Protein AF-A0A7Z8P1U8-F1 (afdb_monomer_lite)

Secondary structure (DSSP, 8-state):
------------HHHHHHHHHH--TT--HHHHHHHHHHHHHHHH-HHHHHHHHHHHHHHHHHHHHHHHHHHHHHHHHHHHHHHHHHHHHHHHHHHHHHHHHHHHHHHHHHHHHT---HHHHHHHTT-TT-HHHHHHHHHHHHHHTT--

Structure (mmCIF, N/CA/C/O backbone):
data_AF-A0A7Z8P1U8-F1
#
_entry.id   AF-A0A7Z8P1U8-F1
#
loop_
_atom_site.group_PDB
_atom_site.id
_atom_site.type_symbol
_atom_site.label_atom_id
_atom_site.label_alt_id
_atom_site.label_comp_id
_atom_site.label_asym_id
_atom_site.label_entity_id
_atom_site.label_seq_id
_atom_site.pdbx_PDB_ins_code
_atom_site.Cartn_x
_atom_site.Cartn_y
_atom_site.Cartn_z
_atom_site.occupancy
_atom_site.B_iso_or_equiv
_atom_site.auth_seq_id
_atom_site.auth_comp_id
_atom_site.auth_asym_id
_atom_site.auth_atom_id
_atom_site.pdbx_PDB_model_num
ATOM 1 N N . MET A 1 1 ? 7.780 4.817 -17.654 1.00 40.16 1 MET A N 1
ATOM 2 C CA . MET A 1 1 ? 6.848 4.978 -18.799 1.00 40.16 1 MET A CA 1
ATOM 3 C C . MET A 1 1 ? 7.690 5.262 -20.039 1.00 40.16 1 MET A C 1
ATOM 5 O O . MET A 1 1 ? 8.442 6.223 -20.004 1.00 40.16 1 MET A O 1
ATOM 9 N N . ILE A 1 2 ? 7.664 4.411 -21.075 1.00 54.06 2 ILE A N 1
ATOM 10 C CA . ILE A 1 2 ? 8.502 4.618 -22.275 1.00 54.06 2 ILE A CA 1
ATOM 11 C C . ILE A 1 2 ? 7.869 5.730 -23.115 1.00 54.06 2 ILE A C 1
ATOM 13 O O . ILE A 1 2 ? 6.761 5.572 -23.630 1.00 54.06 2 ILE A O 1
ATOM 17 N N . GLN A 1 3 ? 8.551 6.868 -23.218 1.00 65.38 3 GLN A N 1
ATOM 18 C CA . GLN A 1 3 ? 8.085 8.014 -23.988 1.00 65.38 3 GLN A CA 1
ATOM 19 C C . GLN A 1 3 ? 8.319 7.740 -25.480 1.00 65.38 3 GLN A C 1
ATOM 21 O O . GLN A 1 3 ? 9.455 7.673 -25.938 1.00 65.38 3 GLN A O 1
ATOM 26 N N . LYS A 1 4 ? 7.240 7.542 -26.245 1.00 72.25 4 LYS A N 1
ATOM 27 C CA . LYS A 1 4 ? 7.323 7.356 -27.700 1.00 72.25 4 LYS A CA 1
ATOM 28 C C . LYS A 1 4 ? 7.396 8.715 -28.391 1.00 72.25 4 LYS A C 1
ATOM 30 O O . LYS A 1 4 ? 6.509 9.547 -28.206 1.00 72.25 4 LYS A O 1
ATOM 35 N N . SER A 1 5 ? 8.422 8.929 -29.207 1.00 77.81 5 SER A N 1
ATOM 36 C CA . SER A 1 5 ? 8.543 10.100 -30.075 1.00 77.81 5 SER A CA 1
ATOM 37 C C . SER A 1 5 ? 8.022 9.780 -31.478 1.00 77.81 5 SER A C 1
ATOM 39 O O . SER A 1 5 ? 8.214 8.683 -32.005 1.00 77.81 5 SER A O 1
ATOM 41 N N . ARG A 1 6 ? 7.316 10.734 -32.098 1.00 81.56 6 ARG A N 1
ATOM 42 C CA . ARG A 1 6 ? 6.850 10.584 -33.481 1.00 81.56 6 ARG A CA 1
ATOM 43 C C . ARG A 1 6 ? 8.015 10.857 -34.428 1.00 81.56 6 ARG A C 1
ATOM 45 O O . ARG A 1 6 ? 8.487 11.987 -34.503 1.00 81.56 6 ARG A O 1
ATOM 52 N N . LEU A 1 7 ? 8.424 9.839 -35.178 1.00 79.12 7 LEU A N 1
ATOM 53 C CA . LEU A 1 7 ? 9.374 9.969 -36.279 1.00 79.12 7 LEU A CA 1
ATOM 54 C C . LEU A 1 7 ? 8.609 10.025 -37.609 1.00 79.12 7 LEU A C 1
ATOM 56 O O . LEU A 1 7 ? 7.775 9.161 -37.880 1.00 79.12 7 LEU A O 1
ATOM 60 N N . THR A 1 8 ? 8.904 11.020 -38.444 1.00 83.44 8 THR A N 1
ATOM 61 C CA . THR A 1 8 ? 8.452 11.059 -39.842 1.00 83.44 8 THR A CA 1
ATOM 62 C C . THR A 1 8 ? 9.649 10.746 -40.726 1.00 83.44 8 THR A C 1
ATOM 64 O O . THR A 1 8 ? 10.678 11.405 -40.613 1.00 83.44 8 THR A O 1
ATOM 67 N N . THR A 1 9 ? 9.523 9.747 -41.595 1.00 81.75 9 THR A N 1
ATOM 68 C CA . THR A 1 9 ? 10.579 9.351 -42.532 1.00 81.75 9 THR A CA 1
ATOM 69 C C . THR A 1 9 ? 9.992 9.052 -43.910 1.00 81.75 9 THR A C 1
ATOM 71 O O . THR A 1 9 ? 8.772 8.971 -44.068 1.00 81.75 9 THR A O 1
ATOM 74 N N . THR A 1 10 ? 10.862 8.899 -44.903 1.00 84.44 10 THR A N 1
ATOM 75 C CA . THR A 1 10 ? 10.504 8.451 -46.252 1.00 84.44 10 THR A CA 1
ATOM 76 C C . THR A 1 10 ? 10.942 7.000 -46.437 1.00 84.44 10 THR A C 1
ATOM 78 O O . THR A 1 10 ? 11.954 6.575 -45.882 1.00 84.44 10 THR A O 1
ATOM 81 N N . LEU A 1 11 ? 10.143 6.226 -47.169 1.00 82.75 11 LEU A N 1
ATOM 82 C CA . LEU A 1 11 ? 10.425 4.835 -47.514 1.00 82.75 11 LEU A CA 1
ATOM 83 C C . LEU A 1 11 ? 10.289 4.691 -49.026 1.00 82.75 11 LEU A C 1
ATOM 85 O O . LEU A 1 11 ? 9.382 5.282 -49.616 1.00 82.75 11 LEU A O 1
ATOM 89 N N . ASP A 1 12 ? 11.179 3.907 -49.624 1.00 90.38 12 ASP A N 1
ATOM 90 C CA . ASP A 1 12 ? 11.100 3.550 -51.035 1.00 90.38 12 ASP A CA 1
ATOM 91 C C . ASP A 1 12 ? 9.737 2.913 -51.368 1.00 90.38 12 ASP A C 1
ATOM 93 O O . ASP A 1 12 ? 9.184 2.133 -50.582 1.00 90.38 12 ASP A O 1
ATOM 97 N N . ALA A 1 13 ? 9.177 3.285 -52.519 1.00 88.19 13 ALA A N 1
ATOM 98 C CA . ALA A 1 13 ? 7.838 2.871 -52.916 1.00 88.19 13 ALA A CA 1
ATOM 99 C C . ALA A 1 13 ? 7.734 1.352 -53.122 1.00 88.19 13 ALA A C 1
ATOM 101 O O . ALA A 1 13 ? 6.729 0.757 -52.721 1.00 88.19 13 ALA A O 1
ATOM 102 N N . ASP A 1 14 ? 8.777 0.718 -53.655 1.00 88.31 14 ASP A N 1
ATOM 103 C CA . ASP A 1 14 ? 8.800 -0.720 -53.918 1.00 88.31 14 ASP A CA 1
ATOM 104 C C . ASP A 1 14 ? 8.922 -1.498 -52.606 1.00 88.31 14 ASP A C 1
ATOM 106 O O . ASP A 1 14 ? 8.197 -2.469 -52.379 1.00 88.31 14 ASP A O 1
ATOM 110 N N . LEU A 1 15 ? 9.763 -1.025 -51.678 1.00 85.19 15 LEU A N 1
ATOM 111 C CA . LEU A 1 15 ? 9.860 -1.596 -50.327 1.00 85.19 15 LEU A CA 1
ATOM 112 C C . LEU A 1 15 ? 8.548 -1.466 -49.556 1.00 85.19 15 LEU A C 1
ATOM 114 O O . LEU A 1 15 ? 8.129 -2.406 -48.873 1.00 85.19 15 LEU A O 1
ATOM 118 N N . LYS A 1 16 ? 7.878 -0.317 -49.679 1.00 85.44 16 LYS A N 1
ATOM 119 C CA . LYS A 1 16 ? 6.565 -0.106 -49.074 1.00 85.44 16 LYS A CA 1
ATOM 120 C C . LYS A 1 16 ? 5.556 -1.113 -49.620 1.00 85.44 16 LYS A C 1
ATOM 122 O O . LYS A 1 16 ? 4.870 -1.754 -48.826 1.00 85.44 16 LYS A O 1
ATOM 127 N N . TYR A 1 17 ? 5.490 -1.260 -50.941 1.00 86.69 17 TYR A N 1
ATOM 128 C CA . TYR A 1 17 ? 4.563 -2.168 -51.608 1.00 86.69 17 TYR A CA 1
ATOM 129 C C . TYR A 1 17 ? 4.814 -3.628 -51.218 1.00 86.69 17 TYR A C 1
ATOM 131 O O . TYR A 1 17 ? 3.887 -4.332 -50.814 1.00 86.69 17 TYR A O 1
ATOM 139 N N . MET A 1 18 ? 6.076 -4.062 -51.247 1.00 85.00 18 MET A N 1
ATOM 140 C CA . MET A 1 18 ? 6.456 -5.407 -50.820 1.00 85.00 18 MET A CA 1
ATOM 141 C C . MET A 1 18 ? 6.038 -5.662 -49.373 1.00 85.00 18 MET A C 1
ATOM 143 O O . MET A 1 18 ? 5.388 -6.670 -49.106 1.00 85.00 18 MET A O 1
ATOM 147 N N . PHE A 1 19 ? 6.310 -4.734 -48.453 1.00 83.69 19 PHE A N 1
ATOM 148 C CA . PHE A 1 19 ? 5.888 -4.882 -47.061 1.00 83.69 19 PHE A CA 1
ATOM 149 C C . PHE A 1 19 ? 4.363 -4.963 -46.915 1.00 83.69 19 PHE A C 1
ATOM 151 O O . PHE A 1 19 ? 3.869 -5.839 -46.211 1.00 83.69 19 PHE A O 1
ATOM 158 N N . GLU A 1 20 ? 3.597 -4.100 -47.588 1.00 84.12 20 GLU A N 1
ATOM 159 C CA . GLU A 1 20 ? 2.128 -4.157 -47.531 1.00 84.12 20 GLU A CA 1
ATOM 160 C C . GLU A 1 20 ? 1.562 -5.462 -48.095 1.00 84.12 20 GLU A C 1
ATOM 162 O O . GLU A 1 20 ? 0.510 -5.898 -47.628 1.00 84.12 20 GLU A O 1
ATOM 167 N N . SER A 1 21 ? 2.265 -6.093 -49.038 1.00 83.50 21 SER A N 1
ATOM 168 C CA . SER A 1 21 ? 1.854 -7.361 -49.645 1.00 83.50 21 SER A CA 1
ATOM 169 C C . SER A 1 21 ? 2.111 -8.596 -48.769 1.00 83.50 21 SER A C 1
ATOM 171 O O . SER A 1 21 ? 1.399 -9.587 -48.911 1.00 83.50 21 SER A O 1
ATOM 173 N N . VAL A 1 22 ? 3.085 -8.544 -47.848 1.00 81.31 22 VAL A N 1
ATOM 174 C CA . VAL A 1 22 ? 3.462 -9.686 -46.984 1.00 81.31 22 VAL A CA 1
ATOM 175 C C . VAL A 1 22 ? 3.181 -9.470 -45.496 1.00 81.31 22 VAL A C 1
ATOM 177 O O . VAL A 1 22 ? 3.343 -10.402 -44.706 1.00 81.31 22 VAL A O 1
ATOM 180 N N . LYS A 1 23 ? 2.794 -8.256 -45.080 1.00 81.56 23 LYS A N 1
ATOM 181 C CA . LYS A 1 23 ? 2.557 -7.951 -43.664 1.00 81.56 23 LYS A CA 1
ATOM 182 C C . LYS A 1 23 ? 1.441 -8.828 -43.096 1.00 81.56 23 LYS A C 1
ATOM 184 O O . LYS A 1 23 ? 0.374 -8.980 -43.691 1.00 81.56 23 LYS A O 1
ATOM 189 N N . SER A 1 24 ? 1.670 -9.364 -41.901 1.00 76.50 24 SER A N 1
ATOM 190 C CA . SER A 1 24 ? 0.597 -9.965 -41.116 1.00 76.50 24 SER A CA 1
ATOM 191 C C . SER A 1 24 ? -0.363 -8.874 -40.613 1.00 76.50 24 SER A C 1
ATOM 193 O O . SER A 1 24 ? 0.037 -7.711 -40.498 1.00 76.50 24 SER A O 1
ATOM 195 N N . PRO A 1 25 ? -1.620 -9.217 -40.278 1.00 73.19 25 PRO A N 1
ATOM 196 C CA . PRO A 1 25 ? -2.599 -8.250 -39.773 1.00 73.19 25 PRO A CA 1
ATOM 197 C C . PRO A 1 25 ? -2.123 -7.457 -38.543 1.00 73.19 25 PRO A C 1
ATOM 199 O O . PRO A 1 25 ? -2.498 -6.300 -38.376 1.00 73.19 25 PRO A O 1
ATOM 202 N N . ASP A 1 26 ? -1.244 -8.052 -37.730 1.00 71.62 26 ASP A N 1
ATOM 203 C CA . ASP A 1 26 ? -0.707 -7.458 -36.498 1.00 71.62 26 ASP A CA 1
ATOM 204 C C . ASP A 1 26 ? 0.635 -6.722 -36.695 1.00 71.62 26 ASP A C 1
ATOM 206 O O . ASP A 1 26 ? 1.202 -6.170 -35.743 1.00 71.62 26 ASP A O 1
ATOM 210 N N . ALA A 1 27 ? 1.186 -6.716 -37.913 1.00 73.88 27 ALA A N 1
ATOM 211 C CA . ALA A 1 27 ? 2.459 -6.069 -38.211 1.00 73.88 27 ALA A CA 1
ATOM 212 C C . ALA A 1 27 ? 2.260 -4.584 -38.555 1.00 73.88 27 ALA A C 1
ATOM 214 O O . ALA A 1 27 ? 1.693 -4.224 -39.588 1.00 73.88 27 ALA A O 1
ATOM 215 N N . SER A 1 28 ? 2.788 -3.702 -37.701 1.00 82.69 28 SER A N 1
ATOM 216 C CA . SER A 1 28 ? 2.871 -2.263 -37.967 1.00 82.69 28 SER A CA 1
ATOM 217 C C . SER A 1 28 ? 4.276 -1.864 -38.416 1.00 82.69 28 SER A C 1
ATOM 219 O O . SER A 1 28 ? 5.270 -2.424 -37.949 1.00 82.69 28 SER A O 1
ATOM 221 N N . TYR A 1 29 ? 4.367 -0.845 -39.279 1.00 81.50 29 TYR A N 1
ATOM 222 C CA . TYR A 1 29 ? 5.651 -0.257 -39.681 1.00 81.50 29 TYR A CA 1
ATOM 223 C C . TYR A 1 29 ? 6.493 0.166 -38.478 1.00 81.50 29 TYR A C 1
ATOM 225 O O . TYR A 1 29 ? 7.700 -0.041 -38.474 1.00 81.50 29 TYR A O 1
ATOM 233 N N . SER A 1 30 ? 5.859 0.721 -37.442 1.00 82.94 30 SER A N 1
ATOM 234 C CA . SER A 1 30 ? 6.548 1.138 -36.221 1.00 82.94 30 SER A CA 1
ATOM 235 C C . SER A 1 30 ? 7.220 -0.032 -35.515 1.00 82.94 30 SER A C 1
ATOM 237 O O . SER A 1 30 ? 8.385 0.080 -35.160 1.00 82.94 30 SER A O 1
ATOM 239 N N . LYS A 1 31 ? 6.525 -1.165 -35.357 1.00 82.50 31 LYS A N 1
ATOM 240 C CA . LYS A 1 31 ? 7.093 -2.347 -34.700 1.00 82.50 31 LYS A CA 1
ATOM 241 C C . LYS A 1 31 ? 8.255 -2.932 -35.506 1.00 82.50 31 LYS A C 1
ATOM 243 O O . LYS A 1 31 ? 9.306 -3.197 -34.942 1.00 82.50 31 LYS A O 1
ATOM 248 N N . LEU A 1 32 ? 8.090 -3.054 -36.826 1.00 82.75 32 LEU A N 1
ATOM 249 C CA . LEU A 1 32 ? 9.150 -3.554 -37.707 1.00 82.75 32 LEU A CA 1
ATOM 250 C C . LEU A 1 32 ? 10.392 -2.654 -37.669 1.00 82.75 32 LEU A C 1
ATOM 252 O O . LEU A 1 32 ? 11.509 -3.149 -37.577 1.00 82.75 32 LEU A O 1
ATOM 256 N N . LEU A 1 33 ? 10.200 -1.334 -37.738 1.00 84.25 33 LEU A N 1
ATOM 257 C CA . LEU A 1 33 ? 11.296 -0.370 -37.670 1.00 84.25 33 LEU A CA 1
ATOM 258 C C . LEU A 1 33 ? 11.982 -0.396 -36.302 1.00 84.25 33 LEU A C 1
ATOM 260 O O . LEU A 1 33 ? 13.205 -0.359 -36.252 1.00 84.25 33 LEU A O 1
ATOM 264 N N . GLU A 1 34 ? 11.226 -0.493 -35.206 1.00 84.06 34 GLU A N 1
ATOM 265 C CA . GLU A 1 34 ? 11.793 -0.648 -33.861 1.00 84.06 34 GLU A CA 1
ATOM 266 C C . GLU A 1 34 ? 12.671 -1.906 -33.766 1.00 84.06 34 GLU A C 1
ATOM 268 O O . GLU A 1 34 ? 13.795 -1.830 -33.265 1.00 84.06 34 GLU A O 1
ATOM 273 N N . ASP A 1 35 ? 12.194 -3.043 -34.275 1.00 84.19 35 ASP A N 1
ATOM 274 C CA . ASP A 1 35 ? 12.931 -4.309 -34.243 1.00 84.19 35 ASP A CA 1
ATOM 275 C C . ASP A 1 35 ? 14.170 -4.268 -35.156 1.00 84.19 35 ASP A C 1
ATOM 277 O O . ASP A 1 35 ? 15.272 -4.600 -34.718 1.00 84.19 35 ASP A O 1
ATOM 281 N N . ALA A 1 36 ? 14.035 -3.756 -36.383 1.00 83.50 36 ALA A N 1
ATOM 282 C CA . ALA A 1 36 ? 15.142 -3.630 -37.332 1.00 83.50 36 ALA A CA 1
ATOM 283 C C . ALA A 1 36 ? 16.235 -2.670 -36.837 1.00 83.50 36 ALA A C 1
ATOM 285 O O . ALA A 1 36 ? 17.424 -2.951 -36.985 1.00 83.50 36 ALA A O 1
ATOM 286 N N . VAL A 1 37 ? 15.852 -1.550 -36.215 1.00 84.00 37 VAL A N 1
ATOM 287 C CA . VAL A 1 37 ? 16.804 -0.612 -35.607 1.00 84.00 37 VAL A CA 1
ATOM 288 C C . VAL A 1 37 ? 17.527 -1.274 -34.437 1.00 84.00 37 VAL A C 1
ATOM 290 O O . VAL A 1 37 ? 18.747 -1.154 -34.343 1.00 84.00 37 VAL A O 1
ATOM 293 N N . LYS A 1 38 ? 16.820 -2.015 -33.575 1.00 81.62 38 LYS A N 1
ATOM 294 C CA . LYS A 1 38 ? 17.459 -2.768 -32.485 1.00 81.62 38 LYS A CA 1
ATOM 295 C C . LYS A 1 38 ? 18.458 -3.784 -33.018 1.00 81.62 38 LYS A C 1
ATOM 297 O O . LYS A 1 38 ? 19.569 -3.850 -32.502 1.00 81.62 38 LYS A O 1
ATOM 302 N N . ASP A 1 39 ? 18.098 -4.551 -34.038 1.00 85.75 39 ASP A N 1
ATOM 303 C CA . ASP A 1 39 ? 18.983 -5.569 -34.609 1.00 85.75 39 ASP A CA 1
ATOM 304 C C . ASP A 1 39 ? 20.194 -4.952 -35.319 1.00 85.75 39 ASP A C 1
ATOM 306 O O . ASP A 1 39 ? 21.319 -5.428 -35.146 1.00 85.75 39 ASP A O 1
ATOM 310 N N . TYR A 1 40 ? 20.009 -3.827 -36.015 1.00 86.00 40 TYR A N 1
ATOM 311 C CA . TYR A 1 40 ? 21.118 -3.053 -36.566 1.00 86.00 40 TYR A CA 1
ATOM 312 C C . TYR A 1 40 ? 22.067 -2.562 -35.464 1.00 86.00 40 TYR A C 1
ATOM 314 O O . TYR A 1 40 ? 23.273 -2.802 -35.541 1.00 86.00 40 TYR A O 1
ATOM 322 N N . ILE A 1 41 ? 21.542 -1.951 -34.396 1.00 80.94 41 ILE A N 1
ATOM 323 C CA . ILE A 1 41 ? 22.356 -1.470 -33.269 1.00 80.94 41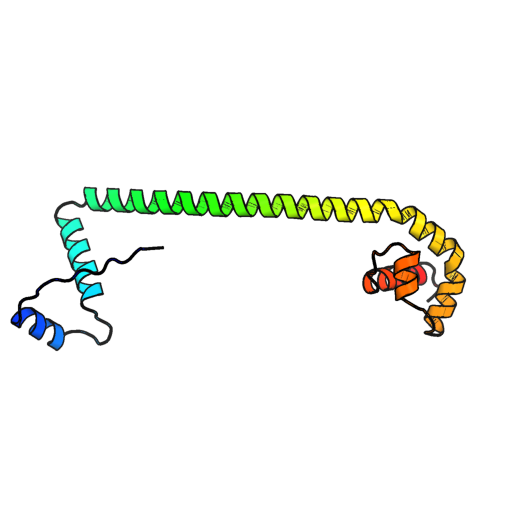 ILE A CA 1
ATOM 324 C C . ILE A 1 41 ? 23.087 -2.637 -32.591 1.00 80.94 41 ILE A C 1
ATOM 326 O O . ILE A 1 41 ? 24.280 -2.512 -32.325 1.00 80.94 41 ILE A O 1
ATOM 330 N N . LYS A 1 42 ? 22.435 -3.792 -32.383 1.00 81.75 42 LYS A N 1
ATOM 331 C CA . LYS A 1 42 ? 23.093 -5.005 -31.857 1.00 81.75 42 LYS A CA 1
ATOM 332 C C . LYS A 1 42 ? 24.284 -5.431 -32.711 1.00 81.75 42 LYS A C 1
ATOM 334 O O . LYS A 1 42 ? 25.289 -5.872 -32.164 1.00 81.75 42 LYS A O 1
ATOM 339 N N . SER A 1 43 ? 24.164 -5.328 -34.034 1.00 81.25 43 SER A N 1
ATOM 340 C CA . SER A 1 43 ? 25.211 -5.762 -34.963 1.00 81.25 43 SER A CA 1
ATOM 341 C C . SER A 1 43 ? 26.387 -4.786 -35.056 1.00 81.25 43 SER A C 1
ATOM 343 O O . SER A 1 43 ? 27.529 -5.220 -35.185 1.00 81.25 43 SER A O 1
ATOM 345 N N . VAL A 1 44 ? 26.125 -3.478 -34.966 1.00 81.94 44 VAL A N 1
ATOM 346 C CA . VAL A 1 44 ? 27.137 -2.430 -35.186 1.00 81.94 44 VAL A CA 1
ATOM 347 C C . VAL A 1 44 ? 27.769 -1.949 -33.882 1.00 81.94 44 VAL A C 1
ATOM 349 O O . VAL A 1 44 ? 28.952 -1.620 -33.855 1.00 81.94 44 VAL A O 1
ATOM 352 N N . SER A 1 45 ? 27.001 -1.893 -32.794 1.00 81.06 45 SER A N 1
ATOM 353 C CA . SER A 1 45 ? 27.476 -1.424 -31.491 1.00 81.06 45 SER A CA 1
ATOM 354 C C . SER A 1 45 ? 26.687 -2.071 -30.344 1.00 81.06 45 SER A C 1
ATOM 356 O O . SER A 1 45 ? 25.853 -1.424 -29.700 1.00 81.06 45 SER A O 1
ATOM 358 N N . PRO A 1 46 ? 26.946 -3.360 -30.053 1.00 82.06 46 PRO A N 1
ATOM 359 C CA . PRO A 1 46 ? 26.284 -4.062 -28.953 1.00 82.06 46 PRO A CA 1
ATOM 360 C C . PRO A 1 46 ? 26.573 -3.410 -27.592 1.00 82.06 46 PRO A C 1
ATOM 362 O O . PRO A 1 46 ? 25.723 -3.425 -26.705 1.00 82.06 46 PRO A O 1
ATOM 365 N N . GLU A 1 47 ? 27.742 -2.781 -27.436 1.00 83.94 47 GLU A N 1
ATOM 366 C CA . GLU A 1 47 ? 28.107 -2.049 -26.221 1.00 83.94 47 GLU A CA 1
ATOM 367 C C . GLU A 1 47 ? 27.207 -0.826 -25.989 1.00 83.94 47 GLU A C 1
ATOM 369 O O . GLU A 1 47 ? 26.785 -0.586 -24.859 1.00 83.94 47 GLU A O 1
ATOM 374 N N . ALA A 1 48 ? 26.869 -0.067 -27.040 1.00 80.56 48 ALA A N 1
ATOM 375 C CA . ALA A 1 48 ? 25.984 1.091 -26.913 1.00 80.56 48 ALA A CA 1
ATOM 376 C C . ALA A 1 48 ? 24.558 0.682 -26.520 1.00 80.56 48 ALA A C 1
ATOM 378 O O . ALA A 1 48 ? 23.930 1.365 -25.712 1.00 80.56 48 ALA A O 1
ATOM 379 N N . LEU A 1 49 ? 24.072 -0.451 -27.040 1.00 81.56 49 LEU A N 1
ATOM 380 C CA . LEU A 1 49 ? 22.775 -0.997 -26.645 1.00 81.56 49 LEU A CA 1
ATOM 381 C C . LEU A 1 49 ? 22.760 -1.382 -25.163 1.00 81.56 49 LEU A C 1
ATOM 383 O O . LEU A 1 49 ? 21.863 -0.971 -24.436 1.00 81.56 49 LEU A O 1
ATOM 387 N N . LEU A 1 50 ? 23.781 -2.114 -24.707 1.00 84.00 50 LEU A N 1
ATOM 388 C CA . LEU A 1 50 ? 23.885 -2.518 -23.305 1.00 84.00 50 LEU A CA 1
ATOM 389 C C . LEU A 1 50 ? 24.000 -1.313 -22.363 1.00 84.00 50 LEU A C 1
ATOM 391 O O . LEU A 1 50 ? 23.372 -1.316 -21.309 1.00 84.00 50 LEU A O 1
ATOM 395 N N . LYS A 1 51 ? 24.750 -0.268 -22.738 1.00 86.19 51 LYS A N 1
ATOM 396 C CA . LYS A 1 51 ? 24.826 0.979 -21.954 1.00 86.19 51 LYS A CA 1
ATOM 397 C C . LYS A 1 51 ? 23.463 1.656 -21.827 1.00 86.19 51 LYS A C 1
ATOM 399 O O . LYS A 1 51 ? 23.071 2.016 -20.724 1.00 86.19 51 LYS A O 1
ATOM 404 N N . HIS A 1 52 ? 22.723 1.767 -22.927 1.00 83.88 52 HIS A N 1
ATOM 405 C CA . HIS A 1 52 ? 21.375 2.329 -22.909 1.00 83.88 52 HIS A CA 1
ATOM 406 C C . HIS A 1 52 ? 20.405 1.493 -22.054 1.00 83.88 52 HIS A C 1
ATOM 408 O O . HIS A 1 52 ? 19.592 2.044 -21.310 1.00 83.88 52 HIS A O 1
ATOM 414 N N . ASP A 1 53 ? 20.492 0.163 -22.128 1.00 85.81 53 ASP A N 1
ATOM 415 C CA . ASP A 1 53 ? 19.668 -0.728 -21.306 1.00 85.81 53 ASP A CA 1
ATOM 416 C C . ASP A 1 53 ? 19.996 -0.579 -19.812 1.00 85.81 53 ASP A C 1
ATOM 418 O O . ASP A 1 53 ? 19.079 -0.530 -18.989 1.00 85.81 53 ASP A O 1
ATOM 422 N N . ILE A 1 54 ? 21.280 -0.436 -19.456 1.00 89.56 54 ILE A N 1
ATOM 423 C CA . ILE A 1 54 ? 21.715 -0.133 -18.084 1.00 89.56 54 ILE A CA 1
ATOM 424 C C . ILE A 1 54 ? 21.112 1.194 -17.616 1.00 89.56 54 ILE A C 1
ATOM 426 O O . ILE A 1 54 ? 20.468 1.219 -16.569 1.00 89.56 54 ILE A O 1
ATOM 430 N N . GLU A 1 55 ? 21.232 2.267 -18.400 1.00 91.06 55 GLU A N 1
ATOM 431 C CA . GLU A 1 55 ? 20.665 3.578 -18.051 1.00 91.06 55 GLU A CA 1
ATOM 432 C C . GLU A 1 55 ? 19.140 3.509 -17.842 1.00 91.06 55 GLU A C 1
ATOM 434 O O . GLU A 1 55 ? 18.606 4.058 -16.874 1.00 91.06 55 GLU A O 1
ATOM 439 N N . CYS A 1 56 ? 18.419 2.783 -18.703 1.00 88.00 56 CYS A N 1
ATOM 440 C CA . CYS A 1 56 ? 16.975 2.572 -18.556 1.00 88.00 56 CYS A CA 1
ATOM 441 C C . CYS A 1 56 ? 16.618 1.811 -17.269 1.00 88.00 56 CYS A C 1
ATOM 443 O O . CYS A 1 56 ? 15.634 2.139 -16.589 1.00 88.00 56 CYS A O 1
ATOM 445 N N . LEU A 1 57 ? 17.396 0.784 -16.928 1.00 92.31 57 LEU A N 1
ATOM 446 C CA . LEU A 1 57 ? 17.204 0.006 -15.706 1.00 92.31 57 LEU A CA 1
ATOM 447 C C . LEU A 1 57 ? 17.518 0.836 -14.459 1.00 92.31 57 LEU A C 1
ATOM 449 O O . LEU A 1 57 ? 16.758 0.777 -13.493 1.00 92.31 57 LEU A O 1
ATOM 453 N N . GLU A 1 58 ? 18.569 1.652 -14.485 1.00 93.31 58 GLU A N 1
ATOM 454 C CA . GLU A 1 58 ? 18.915 2.567 -13.396 1.00 93.31 58 GLU A CA 1
ATOM 455 C C . GLU A 1 58 ? 17.808 3.596 -13.150 1.00 93.31 58 GLU A C 1
ATOM 457 O O . GLU A 1 58 ? 17.382 3.781 -12.008 1.00 93.31 58 GLU A O 1
ATOM 462 N N . GLN A 1 59 ? 17.254 4.199 -14.207 1.00 91.75 59 GLN A N 1
ATOM 463 C CA . GLN A 1 59 ? 16.105 5.104 -14.085 1.00 91.75 59 GLN A CA 1
ATOM 464 C C . GLN A 1 59 ? 14.880 4.405 -13.486 1.00 91.75 59 GLN A C 1
ATOM 466 O O . GLN A 1 59 ? 14.192 4.965 -12.629 1.00 91.75 59 GLN A O 1
ATOM 471 N N . THR A 1 60 ? 14.617 3.167 -13.907 1.00 90.94 60 THR A N 1
ATOM 472 C CA . THR A 1 60 ? 13.513 2.362 -13.366 1.00 90.94 60 THR A CA 1
ATOM 473 C C . THR A 1 60 ? 13.737 2.041 -11.887 1.00 90.94 60 THR A C 1
ATOM 475 O O . THR A 1 60 ? 12.806 2.119 -11.084 1.00 90.94 60 THR A O 1
ATOM 478 N N . LEU A 1 61 ? 14.973 1.727 -11.499 1.00 93.06 61 LEU A N 1
ATOM 479 C CA . LEU A 1 61 ? 15.348 1.454 -10.115 1.00 93.06 61 LEU A CA 1
ATOM 480 C C . LEU A 1 61 ? 15.179 2.692 -9.231 1.00 93.06 61 LEU A C 1
ATOM 482 O O . LEU A 1 61 ? 14.666 2.570 -8.119 1.00 93.06 61 LEU A O 1
ATOM 486 N N . VAL A 1 62 ? 15.551 3.877 -9.718 1.00 94.50 62 VAL A N 1
ATOM 487 C CA . VAL A 1 62 ? 15.314 5.142 -9.007 1.00 94.50 62 VAL A CA 1
ATOM 488 C C . VAL A 1 62 ? 13.816 5.369 -8.795 1.00 94.50 62 VAL A C 1
ATOM 490 O O . VAL A 1 62 ? 13.405 5.606 -7.663 1.00 94.50 62 VAL A O 1
ATOM 493 N N . GLN A 1 63 ? 12.991 5.203 -9.834 1.00 91.69 63 GLN A N 1
ATOM 494 C CA . GLN A 1 63 ? 11.530 5.333 -9.715 1.00 91.69 63 GLN A CA 1
ATOM 495 C C . GLN A 1 63 ? 10.955 4.380 -8.660 1.00 91.69 63 GLN A C 1
ATOM 497 O O . GLN A 1 63 ? 10.170 4.797 -7.812 1.00 91.69 63 GLN A O 1
ATOM 502 N N . LYS A 1 64 ? 11.384 3.111 -8.661 1.00 92.31 64 LYS A N 1
ATOM 503 C CA . LYS A 1 64 ? 10.916 2.121 -7.681 1.00 92.31 64 LYS A CA 1
ATOM 504 C C . LYS A 1 64 ? 11.380 2.399 -6.257 1.00 92.31 64 LYS A C 1
ATOM 506 O O . LYS A 1 64 ? 10.630 2.117 -5.327 1.00 92.31 64 LYS A O 1
ATOM 511 N N . LYS A 1 65 ? 12.568 2.975 -6.071 1.00 93.69 65 LYS A N 1
ATOM 512 C CA . LYS A 1 65 ? 13.015 3.440 -4.751 1.00 93.69 65 LYS A CA 1
ATOM 513 C C . LYS A 1 65 ? 12.143 4.578 -4.231 1.00 93.69 65 LYS A C 1
ATOM 515 O O . LYS A 1 65 ? 11.724 4.520 -3.084 1.00 93.69 65 LYS A O 1
ATOM 520 N N . THR A 1 66 ? 11.810 5.552 -5.075 1.00 93.38 66 THR A N 1
ATOM 521 C CA . THR A 1 66 ? 10.909 6.646 -4.689 1.00 93.38 66 THR A CA 1
ATOM 522 C C . THR A 1 66 ? 9.514 6.131 -4.330 1.00 93.38 66 THR A C 1
ATOM 524 O O . THR A 1 66 ? 8.988 6.494 -3.283 1.00 93.38 66 THR A O 1
ATOM 527 N N . GLU A 1 67 ? 8.943 5.224 -5.132 1.00 92.25 67 GLU A N 1
ATOM 528 C CA . GLU A 1 67 ? 7.663 4.576 -4.799 1.00 92.25 67 GLU A CA 1
ATOM 529 C C . GLU A 1 67 ? 7.724 3.853 -3.438 1.00 92.25 67 GLU A C 1
ATOM 531 O O . GLU A 1 67 ? 6.778 3.919 -2.652 1.00 92.25 67 GLU A O 1
ATOM 536 N N . LEU A 1 68 ? 8.836 3.172 -3.133 1.00 93.31 68 LEU A N 1
ATOM 537 C CA . LEU A 1 68 ? 9.023 2.495 -1.850 1.00 93.31 68 LEU A CA 1
ATOM 538 C C . LEU A 1 68 ? 9.085 3.486 -0.678 1.00 93.31 68 LEU A C 1
ATOM 540 O O . LEU A 1 68 ? 8.400 3.278 0.321 1.00 93.31 68 LEU A O 1
ATOM 544 N N . GLU A 1 69 ? 9.851 4.569 -0.804 1.00 93.19 69 GLU A N 1
ATOM 545 C CA . GLU A 1 69 ? 9.953 5.613 0.227 1.00 93.19 69 GLU A CA 1
ATOM 546 C C . GLU A 1 69 ? 8.584 6.246 0.531 1.00 93.19 69 GLU A C 1
ATOM 548 O O . GLU A 1 69 ? 8.223 6.450 1.694 1.00 93.19 69 GLU A O 1
ATOM 553 N N . GLU A 1 70 ? 7.775 6.508 -0.498 1.00 91.75 70 GLU A N 1
ATOM 554 C CA . GLU A 1 70 ? 6.410 7.016 -0.331 1.00 91.75 70 GLU A CA 1
ATOM 555 C C . GLU A 1 70 ? 5.525 6.035 0.453 1.00 91.75 70 GLU A C 1
ATOM 557 O O . GLU A 1 70 ? 4.802 6.438 1.374 1.00 91.75 70 GLU A O 1
ATOM 562 N N . LEU A 1 71 ? 5.609 4.739 0.136 1.00 91.62 71 LEU A N 1
ATOM 563 C CA . LEU A 1 71 ? 4.877 3.689 0.846 1.00 91.62 71 LEU A CA 1
ATOM 564 C C . LEU A 1 71 ? 5.326 3.557 2.308 1.00 91.62 71 LEU A C 1
ATOM 566 O O . LEU A 1 71 ? 4.482 3.403 3.195 1.00 91.62 71 LEU A O 1
ATOM 570 N N . GLU A 1 72 ? 6.623 3.661 2.588 1.00 92.50 72 GLU A N 1
ATOM 571 C CA . GLU A 1 72 ? 7.160 3.632 3.953 1.00 92.50 72 GLU A CA 1
ATOM 572 C C . GLU A 1 72 ? 6.653 4.816 4.787 1.00 92.50 72 GLU A C 1
ATOM 574 O O . GLU A 1 72 ? 6.209 4.633 5.928 1.00 92.50 72 GLU A O 1
ATOM 579 N N . ILE A 1 73 ? 6.627 6.022 4.208 1.00 91.56 73 ILE A N 1
ATOM 580 C CA . ILE A 1 73 ? 6.067 7.217 4.855 1.00 91.56 73 ILE A CA 1
ATOM 581 C C . ILE A 1 73 ? 4.578 7.019 5.158 1.00 91.56 73 ILE A C 1
ATOM 583 O O . ILE A 1 73 ? 4.127 7.355 6.260 1.00 91.56 73 ILE A O 1
ATOM 587 N N . MET A 1 74 ? 3.805 6.478 4.213 1.00 87.19 74 MET A N 1
ATOM 588 C CA . MET A 1 74 ? 2.383 6.194 4.433 1.00 87.19 74 MET A CA 1
ATOM 589 C C . MET A 1 74 ? 2.176 5.158 5.539 1.00 87.19 74 MET A C 1
ATOM 591 O O . MET A 1 74 ? 1.381 5.400 6.449 1.00 87.19 74 MET A O 1
ATOM 595 N N . SER A 1 75 ? 2.944 4.069 5.527 1.00 88.25 75 SER A N 1
ATOM 596 C CA . SER A 1 75 ? 2.920 3.037 6.569 1.00 88.25 75 SER A CA 1
ATOM 597 C C . SER A 1 75 ? 3.223 3.618 7.955 1.00 88.25 75 SER A C 1
ATOM 599 O O . SER A 1 75 ? 2.486 3.388 8.916 1.00 88.25 75 SER A O 1
ATOM 601 N N . HIS A 1 76 ? 4.249 4.466 8.072 1.00 85.62 76 HIS A N 1
ATOM 602 C CA . HIS A 1 76 ? 4.571 5.141 9.332 1.00 85.62 76 HIS A CA 1
ATOM 603 C C . HIS A 1 76 ? 3.466 6.086 9.812 1.00 85.62 76 HIS A C 1
ATOM 605 O O . HIS A 1 76 ? 3.195 6.155 11.014 1.00 85.62 76 HIS A O 1
ATOM 611 N N . ARG A 1 77 ? 2.817 6.821 8.903 1.00 84.25 77 ARG A N 1
ATOM 612 C CA . ARG A 1 77 ? 1.680 7.689 9.250 1.00 84.25 77 ARG A CA 1
ATOM 613 C C . ARG A 1 77 ? 0.483 6.878 9.724 1.00 84.25 77 ARG A C 1
ATOM 615 O O . ARG A 1 77 ? -0.122 7.250 10.726 1.00 84.25 77 ARG A O 1
ATOM 622 N N . GLN A 1 78 ? 0.182 5.774 9.048 1.00 85.31 78 GLN A N 1
ATOM 623 C CA . GLN A 1 78 ? -0.899 4.876 9.431 1.00 85.31 78 GLN A CA 1
ATOM 624 C C . GLN A 1 78 ? -0.651 4.280 10.816 1.00 85.31 78 GLN A C 1
ATOM 626 O O . GLN A 1 78 ? -1.509 4.396 11.685 1.00 85.31 78 GLN A O 1
ATOM 631 N N . LYS A 1 79 ? 0.554 3.761 11.071 1.00 86.25 79 LYS A N 1
ATOM 632 C CA . LYS A 1 79 ? 0.913 3.215 12.383 1.00 86.25 79 LYS A CA 1
ATOM 633 C C . LYS A 1 79 ? 0.783 4.253 13.501 1.00 86.25 79 LYS A C 1
ATOM 635 O O . LYS A 1 79 ? 0.213 3.964 14.544 1.00 86.25 79 LYS A O 1
ATOM 640 N N . LYS A 1 80 ? 1.235 5.493 13.274 1.00 81.50 80 LYS A N 1
ATOM 641 C CA . LYS A 1 80 ? 1.044 6.591 14.242 1.00 81.50 80 LYS A CA 1
ATOM 642 C C . LYS A 1 80 ? -0.433 6.906 14.493 1.00 81.50 80 LYS A C 1
ATOM 644 O O . LYS A 1 80 ? -0.789 7.268 15.611 1.00 81.50 80 LYS A O 1
ATOM 649 N N . LEU A 1 81 ? -1.276 6.802 13.466 1.00 77.56 81 LEU A N 1
ATOM 650 C CA . LEU A 1 81 ? -2.717 7.004 13.592 1.00 77.56 81 LEU A CA 1
ATOM 651 C C . LEU A 1 81 ? -3.365 5.878 14.413 1.00 77.56 81 LEU A C 1
ATOM 653 O O . LEU A 1 81 ? -4.162 6.162 15.303 1.00 77.56 81 LEU A O 1
ATOM 657 N N . GLU A 1 82 ? -2.981 4.628 14.156 1.00 79.31 82 GLU A N 1
ATOM 658 C CA . GLU A 1 82 ? -3.422 3.448 14.910 1.00 79.31 82 GLU A CA 1
ATOM 659 C C . GLU A 1 82 ? -2.987 3.532 16.381 1.00 79.31 82 GLU A C 1
ATOM 661 O O . GLU A 1 82 ? -3.808 3.357 17.283 1.00 79.31 82 GLU A O 1
ATOM 666 N N . ASP A 1 83 ? -1.727 3.891 16.639 1.00 79.38 83 ASP A N 1
ATOM 667 C CA . ASP A 1 83 ? -1.198 4.094 17.992 1.00 79.38 83 ASP A CA 1
ATOM 668 C C . ASP A 1 83 ? -1.949 5.223 18.722 1.00 79.38 83 ASP A C 1
ATOM 670 O O . ASP A 1 83 ? -2.288 5.094 19.901 1.00 79.38 83 ASP A O 1
ATOM 674 N N . PHE A 1 84 ? -2.277 6.316 18.022 1.00 73.31 84 PHE A N 1
ATOM 675 C CA . PHE A 1 84 ? -3.074 7.413 18.573 1.00 73.31 84 PHE A CA 1
ATOM 676 C C . PHE A 1 84 ? -4.509 6.983 18.901 1.00 73.31 84 PHE A C 1
ATOM 678 O O . PHE A 1 84 ? -5.007 7.284 19.988 1.00 73.31 84 PHE A O 1
ATOM 685 N N . GLN A 1 85 ? -5.172 6.257 17.997 1.00 74.00 85 GLN A N 1
ATOM 686 C CA . GLN A 1 85 ? -6.515 5.719 18.227 1.00 74.00 85 GLN A CA 1
ATOM 687 C C . GLN A 1 85 ? -6.526 4.756 19.417 1.00 74.00 85 GLN A C 1
ATOM 689 O O . GLN A 1 85 ? -7.392 4.867 20.288 1.00 74.00 85 GLN A O 1
ATOM 694 N N . LYS A 1 86 ? -5.533 3.866 19.513 1.00 73.12 86 LYS A N 1
ATOM 695 C CA . LYS A 1 86 ? -5.385 2.936 20.637 1.00 73.12 86 LYS A CA 1
ATOM 696 C C . LYS A 1 86 ? -5.168 3.672 21.960 1.00 73.12 86 LYS A C 1
ATOM 698 O O . LYS A 1 86 ? -5.853 3.373 22.937 1.00 73.12 86 LYS A O 1
ATOM 703 N N . ALA A 1 87 ? -4.289 4.674 21.981 1.00 72.25 87 ALA A N 1
ATOM 704 C CA . ALA A 1 87 ? -4.045 5.492 23.167 1.00 72.25 87 ALA A CA 1
ATOM 705 C C . ALA A 1 87 ? -5.303 6.261 23.612 1.00 72.25 87 ALA A C 1
ATOM 707 O O . ALA A 1 87 ? -5.584 6.360 24.809 1.00 72.25 87 ALA A O 1
ATOM 708 N N . GLN A 1 88 ? -6.102 6.775 22.669 1.00 68.75 88 GLN A N 1
ATOM 709 C CA . GLN A 1 88 ? -7.393 7.383 22.999 1.00 68.75 88 GLN A CA 1
ATOM 710 C C . GLN A 1 88 ? -8.380 6.361 23.568 1.00 68.75 88 GLN A C 1
ATOM 712 O O . GLN A 1 88 ? -9.084 6.667 24.530 1.00 68.75 88 GLN A O 1
ATOM 717 N N . LEU A 1 89 ? -8.420 5.149 23.014 1.00 67.88 89 LEU A N 1
ATOM 718 C CA . LEU A 1 89 ? -9.311 4.090 23.479 1.00 67.88 89 LEU A CA 1
ATOM 719 C C . LEU A 1 89 ? -8.974 3.663 24.917 1.00 67.88 89 LEU A C 1
ATOM 721 O O . LEU A 1 89 ? -9.873 3.567 25.752 1.00 67.88 89 LEU A O 1
ATOM 725 N N . GLU A 1 90 ? -7.688 3.479 25.227 1.00 71.00 90 GLU A N 1
ATOM 726 C CA . GLU A 1 90 ? -7.208 3.128 26.571 1.00 71.00 90 GLU A CA 1
ATOM 727 C C . GLU A 1 90 ? -7.480 4.234 27.597 1.00 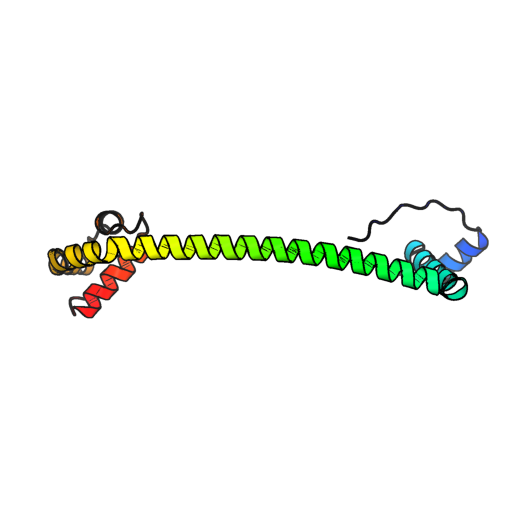71.00 90 GLU A C 1
ATOM 729 O O . GLU A 1 90 ? -7.877 3.934 28.725 1.0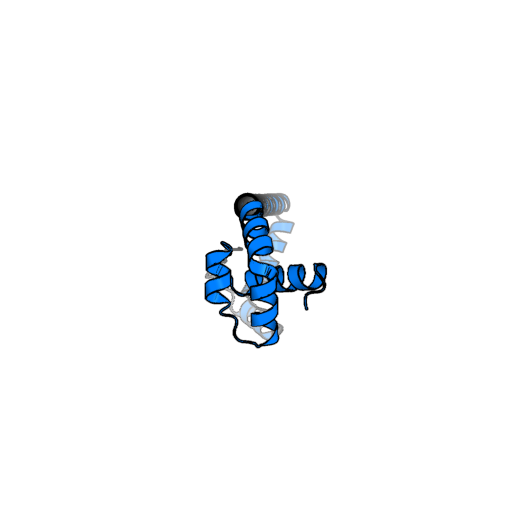0 71.00 90 GLU A O 1
ATOM 734 N N . LYS A 1 91 ? -7.369 5.511 27.205 1.00 78.00 91 LYS A N 1
ATOM 735 C CA . LYS A 1 91 ? -7.627 6.654 28.096 1.00 78.00 91 LYS A CA 1
ATOM 736 C C . LYS A 1 91 ? -9.038 6.642 28.695 1.00 78.00 91 LYS A C 1
ATOM 738 O O . LYS A 1 91 ? -9.199 6.953 29.871 1.00 78.00 91 LYS A O 1
ATOM 743 N N . PHE A 1 92 ? -10.052 6.287 27.904 1.00 81.06 92 PHE A N 1
ATOM 744 C CA . PHE A 1 92 ? -11.455 6.326 28.338 1.00 81.06 92 PHE A CA 1
ATOM 745 C C . PHE A 1 92 ? -11.974 4.983 28.873 1.00 81.06 92 PHE A C 1
ATOM 747 O O . PHE A 1 92 ? -13.078 4.931 29.418 1.00 81.06 92 PHE A O 1
ATOM 754 N N . MET A 1 93 ? -11.211 3.890 28.756 1.00 82.00 93 MET A N 1
ATOM 755 C CA . MET A 1 93 ? -11.650 2.570 29.227 1.00 82.00 93 MET A CA 1
ATOM 756 C C . MET A 1 93 ? -11.984 2.509 30.727 1.00 82.00 93 MET A C 1
ATOM 758 O O . MET A 1 93 ? -13.043 1.966 31.052 1.00 82.00 93 MET A O 1
ATOM 762 N N . PRO A 1 94 ? -11.187 3.083 31.649 1.00 84.69 94 PRO A N 1
ATOM 763 C CA . PRO A 1 94 ? -11.529 3.078 33.074 1.00 84.69 94 PRO A CA 1
ATOM 764 C C . PRO A 1 94 ? -12.877 3.755 33.362 1.00 84.69 94 PRO A C 1
ATOM 766 O O . PRO A 1 94 ? -13.692 3.255 34.138 1.00 84.69 94 PRO A O 1
ATOM 769 N N . GLU A 1 95 ? -13.153 4.869 32.683 1.00 85.56 95 GLU A N 1
ATOM 770 C CA . GLU A 1 95 ? -14.404 5.617 32.823 1.00 85.56 95 GLU A CA 1
ATOM 771 C C . GLU A 1 95 ? -15.592 4.863 32.213 1.00 85.56 95 GLU A C 1
ATOM 773 O O . GLU A 1 95 ? -16.681 4.860 32.795 1.00 85.56 95 GLU A O 1
ATOM 778 N N . ARG A 1 96 ? -15.389 4.184 31.072 1.00 89.12 96 ARG A N 1
ATOM 779 C CA . ARG A 1 96 ? -16.393 3.310 30.442 1.00 89.12 96 ARG A CA 1
ATOM 780 C C . ARG A 1 96 ? -16.795 2.171 31.369 1.00 89.12 96 ARG A C 1
ATOM 782 O O . ARG A 1 96 ? -17.989 1.962 31.572 1.00 89.12 96 ARG A O 1
ATOM 789 N N . VAL A 1 97 ? -15.822 1.475 31.957 1.00 89.19 97 VAL A N 1
ATOM 790 C CA . VAL A 1 97 ? -16.072 0.378 32.908 1.00 89.19 97 VAL A CA 1
ATOM 791 C C . VAL A 1 97 ? -16.803 0.903 34.143 1.00 89.19 97 VAL A C 1
ATOM 793 O O . VAL A 1 97 ? -17.848 0.368 34.501 1.00 89.19 97 VAL A O 1
ATOM 796 N N . SER A 1 98 ? -16.350 2.020 34.723 1.00 90.00 98 SER A N 1
ATOM 797 C CA . SER A 1 98 ? -17.009 2.616 35.893 1.00 90.00 98 SER A CA 1
ATOM 798 C C . SER A 1 98 ? -18.467 3.011 35.626 1.00 90.00 98 SER A C 1
ATOM 800 O O . SER A 1 98 ? -19.343 2.782 36.463 1.00 90.00 98 SER A O 1
ATOM 802 N N . LYS A 1 99 ? -18.756 3.605 34.460 1.00 89.69 99 LYS A N 1
ATOM 803 C CA . LYS A 1 99 ? -20.130 3.944 34.058 1.00 89.69 99 LYS A CA 1
ATOM 804 C C . LYS A 1 99 ? -20.964 2.690 33.813 1.00 89.69 99 LYS A C 1
ATOM 806 O O . LYS A 1 99 ? -22.110 2.642 34.257 1.00 89.69 99 LYS A O 1
ATOM 811 N N . TYR A 1 100 ? -20.390 1.684 33.159 1.00 92.44 100 TYR A N 1
ATOM 812 C CA . TYR A 1 100 ? -21.065 0.416 32.916 1.00 92.44 100 TYR A CA 1
ATOM 813 C C . TYR A 1 100 ? -21.476 -0.239 34.234 1.00 92.44 100 TYR A C 1
ATOM 815 O O . TYR A 1 100 ? -22.658 -0.512 34.420 1.00 92.44 100 TYR A O 1
ATOM 823 N N . ASP A 1 101 ? -20.564 -0.375 35.196 1.00 91.06 101 ASP A N 1
ATOM 824 C CA . ASP A 1 101 ? -20.872 -0.987 36.492 1.00 91.06 101 ASP A CA 1
ATOM 825 C C . ASP A 1 101 ? -21.990 -0.266 37.248 1.00 91.06 101 ASP A C 1
ATOM 827 O O . ASP A 1 101 ? -22.835 -0.910 37.872 1.00 91.06 101 ASP A O 1
ATOM 831 N N . LYS A 1 102 ? -22.050 1.066 37.143 1.00 91.88 102 LYS A N 1
ATOM 832 C CA . LYS A 1 102 ? -23.117 1.872 37.755 1.00 91.88 102 LYS A CA 1
ATOM 833 C C . LYS A 1 102 ? -24.477 1.666 37.089 1.00 91.88 102 LYS A C 1
ATOM 835 O O . LYS A 1 102 ? -25.498 1.720 37.771 1.00 91.88 102 LYS A O 1
ATOM 840 N N . PHE A 1 103 ? -24.515 1.457 35.773 1.00 92.06 103 PHE A N 1
ATOM 841 C CA . PHE A 1 103 ? -25.758 1.479 34.994 1.00 92.06 103 PHE A CA 1
ATOM 842 C C . PHE A 1 103 ? -26.142 0.138 34.351 1.00 92.06 103 PHE A C 1
ATOM 844 O O . PHE A 1 103 ? -27.184 0.071 33.695 1.00 92.06 103 PHE A O 1
ATOM 851 N N . LYS A 1 104 ? -25.377 -0.942 34.555 1.00 92.25 104 LYS A N 1
ATOM 852 C CA . LYS A 1 104 ? -25.559 -2.237 33.871 1.00 92.25 104 LYS A CA 1
ATOM 853 C C . LYS A 1 104 ? -26.952 -2.848 34.004 1.00 92.25 104 LYS A C 1
ATOM 855 O O . LYS A 1 104 ? -27.491 -3.348 33.022 1.00 92.25 104 LYS A O 1
ATOM 860 N N . ASN A 1 105 ? -27.593 -2.723 35.166 1.00 90.81 105 ASN A N 1
ATOM 861 C CA . ASN A 1 105 ? -28.958 -3.224 35.379 1.00 90.81 105 ASN A CA 1
ATOM 862 C C . ASN A 1 105 ? -30.003 -2.429 34.572 1.00 90.81 105 ASN A C 1
ATOM 864 O O . ASN A 1 105 ? -30.927 -3.000 33.985 1.00 90.81 105 ASN A O 1
ATOM 868 N N . SER A 1 106 ? -29.834 -1.104 34.506 1.00 91.50 106 SER A N 1
ATOM 869 C CA . SER A 1 106 ? -30.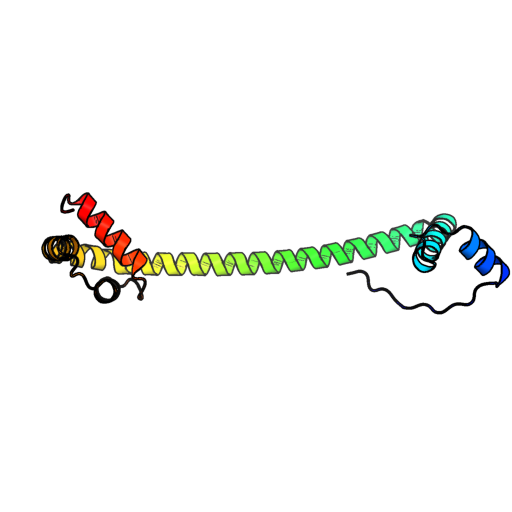686 -0.226 33.694 1.00 91.50 106 SER A CA 1
ATOM 870 C C . SER A 1 106 ? -30.482 -0.510 32.205 1.00 91.50 106 SER A C 1
ATOM 872 O O . SER A 1 106 ? -31.453 -0.692 31.471 1.00 91.50 106 SER A O 1
ATOM 874 N N . LEU A 1 107 ? -29.223 -0.654 31.777 1.00 91.50 107 LEU A N 1
ATOM 875 C CA . LEU A 1 107 ? -28.864 -1.001 30.402 1.00 91.50 107 LEU A CA 1
ATOM 876 C C . LEU A 1 107 ? -29.440 -2.356 29.985 1.00 91.50 107 LEU A C 1
ATOM 878 O O . LEU A 1 107 ? -30.096 -2.427 28.952 1.00 91.50 107 LEU A O 1
ATOM 882 N N . SER A 1 108 ? -29.281 -3.404 30.799 1.00 93.56 108 SER A N 1
ATOM 883 C CA . SER A 1 108 ? -29.888 -4.723 30.563 1.00 93.56 108 SER A CA 1
ATOM 884 C C . SER A 1 108 ? -31.394 -4.619 30.315 1.00 93.56 108 SER A C 1
ATOM 886 O O . SER A 1 108 ? -31.914 -5.167 29.342 1.00 93.56 108 SER A O 1
ATOM 888 N N . THR A 1 109 ? -32.093 -3.849 31.152 1.00 92.69 109 THR A N 1
ATOM 889 C CA . THR A 1 109 ? -33.542 -3.653 31.033 1.00 92.69 109 THR A CA 1
ATOM 890 C C . THR A 1 109 ? -33.915 -2.932 29.736 1.00 92.69 109 THR A C 1
ATOM 892 O O . THR A 1 109 ? -34.848 -3.351 29.052 1.00 92.69 109 THR A O 1
ATOM 895 N N . GLN A 1 110 ? -33.194 -1.868 29.376 1.00 91.56 110 GLN A N 1
ATOM 896 C CA . GLN A 1 110 ? -33.447 -1.101 28.150 1.00 91.56 110 GLN A CA 1
ATOM 897 C C . GLN A 1 110 ? -33.135 -1.907 26.886 1.00 91.56 110 GLN A C 1
ATOM 899 O O . GLN A 1 110 ? -33.893 -1.837 25.920 1.00 91.56 110 GLN A O 1
ATOM 904 N N . VAL A 1 111 ? -32.063 -2.708 26.898 1.00 92.31 111 VAL A N 1
ATOM 905 C CA . VAL A 1 111 ? -31.707 -3.596 25.783 1.00 92.31 111 VAL A CA 1
ATOM 906 C C . VAL A 1 111 ? -32.773 -4.673 25.597 1.00 92.31 111 VAL A C 1
ATOM 908 O O . VAL A 1 111 ? -33.263 -4.844 24.484 1.00 92.31 111 VAL A O 1
ATOM 911 N N . LYS A 1 112 ? -33.196 -5.353 26.673 1.00 90.69 112 LYS A N 1
ATOM 912 C CA . LYS A 1 112 ? -34.241 -6.395 26.618 1.00 90.69 112 LYS A CA 1
ATOM 913 C C . LYS A 1 112 ? -35.590 -5.860 26.134 1.00 90.69 112 LYS A C 1
ATOM 915 O O . LYS A 1 112 ? -36.313 -6.568 25.443 1.00 90.69 112 LYS A O 1
ATOM 920 N N . LYS A 1 113 ? -35.923 -4.613 26.479 1.00 92.44 113 LYS A N 1
ATOM 921 C CA . LYS A 1 113 ? -37.149 -3.931 26.030 1.00 92.44 113 LYS A CA 1
ATOM 922 C C . LYS A 1 113 ? -37.021 -3.283 24.645 1.00 92.44 113 LYS A C 1
ATOM 924 O O . LYS A 1 113 ? -38.025 -2.820 24.117 1.00 92.44 113 LYS A O 1
ATOM 929 N N . GLY A 1 114 ? -35.818 -3.220 24.071 1.00 89.06 114 GLY A N 1
ATOM 930 C CA . GLY A 1 114 ? -35.565 -2.565 22.784 1.00 89.06 114 GLY A CA 1
ATOM 931 C C . GLY A 1 114 ? -35.693 -1.036 22.805 1.00 89.06 114 GLY A C 1
ATOM 932 O O . GLY A 1 114 ? -35.837 -0.431 21.750 1.00 89.06 114 GLY A O 1
ATOM 933 N N . THR A 1 115 ? -35.643 -0.393 23.977 1.00 92.69 115 THR A N 1
ATOM 934 C CA . THR A 1 115 ? -35.866 1.061 24.141 1.00 92.69 115 THR A CA 1
ATOM 935 C C . THR A 1 115 ? -34.570 1.863 24.271 1.00 92.69 115 THR A C 1
ATOM 937 O O . THR A 1 115 ? -34.584 2.996 24.745 1.00 92.69 115 THR A O 1
ATOM 940 N N . ILE A 1 116 ? -33.430 1.256 23.949 1.00 91.88 116 ILE A N 1
ATOM 941 C CA . ILE A 1 116 ? -32.111 1.854 24.147 1.00 91.88 116 ILE A CA 1
ATOM 942 C C . ILE A 1 116 ? -31.763 2.824 23.010 1.00 91.88 116 ILE A C 1
ATOM 944 O O . ILE A 1 116 ? -31.798 2.468 21.832 1.00 91.88 116 ILE A O 1
ATOM 948 N N . ASP A 1 117 ? -31.391 4.053 23.368 1.00 92.12 117 ASP A N 1
ATOM 949 C CA . ASP A 1 117 ? -30.839 5.025 22.423 1.00 92.12 117 ASP A CA 1
ATOM 950 C C . ASP A 1 117 ? -29.329 4.805 22.283 1.00 92.12 117 ASP A C 1
ATOM 952 O O . ASP A 1 117 ? -28.518 5.293 23.076 1.00 92.12 117 ASP A O 1
ATOM 956 N N . TRP A 1 118 ? -28.944 4.058 21.249 1.00 90.81 118 TRP A N 1
ATOM 957 C CA . TRP A 1 118 ? -27.541 3.749 20.987 1.00 90.81 118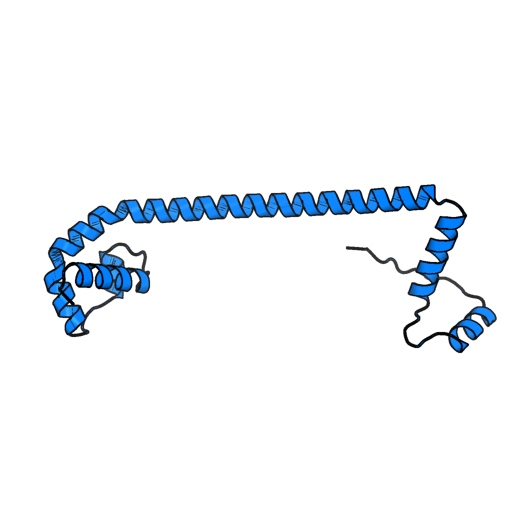 TRP A CA 1
ATOM 958 C C . TRP A 1 118 ? -26.690 4.986 20.665 1.00 90.81 118 TRP A C 1
ATOM 960 O O . TRP A 1 118 ? -25.498 4.979 20.972 1.00 90.81 118 TRP A O 1
ATOM 970 N N . LYS A 1 119 ? -27.274 6.068 20.125 1.00 89.75 119 LYS A N 1
ATOM 971 C CA . LYS A 1 119 ? -26.533 7.317 19.871 1.00 89.75 119 LYS A CA 1
ATOM 972 C C . LYS A 1 119 ? -26.175 8.000 21.184 1.00 89.75 119 LYS A C 1
ATOM 974 O O . LYS A 1 119 ? -25.049 8.469 21.359 1.00 89.75 119 LYS A O 1
ATOM 979 N N . LEU A 1 120 ? -27.113 8.034 22.130 1.00 89.31 120 LEU A N 1
ATOM 980 C CA . LEU A 1 120 ? -26.848 8.555 23.469 1.00 89.31 120 LEU A CA 1
ATOM 981 C C . LEU A 1 120 ? -25.808 7.696 24.198 1.00 89.31 120 LEU A C 1
ATOM 983 O O . LEU A 1 120 ? -24.886 8.238 24.806 1.00 89.31 120 LEU A O 1
ATOM 987 N N . VAL A 1 121 ? -25.908 6.368 24.098 1.00 88.69 121 VAL A N 1
ATOM 988 C CA . VAL A 1 121 ? -24.930 5.444 24.696 1.00 88.69 121 VAL A CA 1
ATOM 989 C C . VAL A 1 121 ? -23.531 5.671 24.122 1.00 88.69 121 VAL A C 1
ATOM 991 O O . VAL A 1 121 ? -22.583 5.800 24.896 1.00 88.69 121 VAL A O 1
ATOM 994 N N . ALA A 1 122 ? -23.388 5.812 22.802 1.00 88.81 122 ALA A N 1
ATOM 995 C CA . ALA A 1 122 ? -22.099 6.106 22.176 1.00 88.81 122 ALA A CA 1
ATOM 996 C C . ALA A 1 122 ? -21.462 7.387 22.741 1.00 88.81 122 ALA A C 1
ATOM 998 O O . ALA A 1 122 ? -20.274 7.399 23.069 1.00 88.81 122 ALA A O 1
ATOM 999 N N . LYS A 1 123 ? -22.257 8.441 22.957 1.00 86.38 123 LYS A N 1
ATOM 1000 C CA . LYS A 1 123 ? -21.784 9.696 23.562 1.00 86.38 123 LYS A CA 1
ATOM 1001 C C . LYS A 1 123 ? -21.410 9.542 25.034 1.00 86.38 123 LYS A C 1
ATOM 1003 O O . LYS A 1 123 ? -20.329 9.962 25.442 1.00 86.38 123 LYS A O 1
ATOM 1008 N N . VAL A 1 124 ? -22.273 8.917 25.836 1.00 87.19 124 VAL A N 1
ATOM 1009 C CA . VAL A 1 124 ? -22.063 8.753 27.287 1.00 87.19 124 VAL A CA 1
ATOM 1010 C C . VAL A 1 124 ? -20.832 7.896 27.586 1.00 87.19 124 VAL A C 1
ATOM 1012 O O . VAL A 1 124 ? -20.139 8.158 28.573 1.00 87.19 124 VAL A O 1
ATOM 1015 N N . TYR A 1 125 ? -20.542 6.913 26.735 1.00 87.19 125 TYR A N 1
ATOM 1016 C CA . TYR A 1 125 ? -19.393 6.016 26.856 1.00 87.19 125 TYR A CA 1
ATOM 1017 C C . TYR A 1 125 ? -18.197 6.436 25.986 1.00 87.19 125 TYR A C 1
ATOM 1019 O O . TYR A 1 125 ? -17.253 5.668 25.833 1.00 87.19 125 TYR A O 1
ATOM 1027 N N . TYR A 1 126 ? -18.180 7.660 25.452 1.00 85.62 126 TYR A N 1
ATOM 1028 C CA . TYR A 1 126 ? -17.036 8.216 24.718 1.00 85.62 126 TYR A CA 1
ATOM 1029 C C . TYR A 1 126 ? -16.602 7.394 23.492 1.00 85.62 126 TYR A C 1
ATOM 1031 O O . TYR A 1 126 ? -15.409 7.271 23.222 1.00 85.62 126 TYR A O 1
ATOM 1039 N N . PHE A 1 127 ? -17.536 6.817 22.739 1.00 82.81 127 PHE A N 1
ATOM 1040 C CA . PHE A 1 127 ? -17.257 6.114 21.478 1.00 82.81 127 PHE A CA 1
ATOM 1041 C C . PHE A 1 127 ? -17.131 7.054 20.264 1.00 82.81 127 PHE A C 1
ATOM 1043 O O . PHE A 1 127 ? -17.172 6.584 19.141 1.00 82.81 127 PHE A O 1
ATOM 1050 N N . GLN A 1 128 ? -16.965 8.371 20.460 1.00 78.19 128 GLN A N 1
ATOM 1051 C CA . GLN A 1 128 ? -16.804 9.350 19.364 1.00 78.19 128 GLN A CA 1
ATOM 1052 C C . GLN A 1 128 ? -17.876 9.209 18.264 1.00 78.19 128 GLN A C 1
ATOM 1054 O O . GLN A 1 128 ? -17.571 9.216 17.079 1.00 78.19 128 GLN A O 1
ATOM 1059 N N . ASP A 1 129 ? -19.135 9.044 18.684 1.00 74.75 129 ASP A N 1
ATOM 1060 C CA . ASP A 1 129 ? -20.308 8.818 17.825 1.00 74.75 129 ASP A CA 1
ATOM 1061 C C . ASP A 1 129 ? -20.344 7.476 17.058 1.00 74.75 129 ASP A C 1
ATOM 1063 O O . ASP A 1 129 ? -21.328 7.192 16.367 1.00 74.75 129 ASP A O 1
ATOM 1067 N N . ASP A 1 130 ? -19.366 6.590 17.267 1.00 84.31 130 ASP A N 1
ATOM 1068 C CA . ASP A 1 130 ? -19.410 5.207 16.791 1.00 84.31 130 ASP A CA 1
ATOM 1069 C C . ASP A 1 130 ? -20.439 4.391 17.591 1.00 84.31 130 ASP A C 1
ATOM 1071 O O . ASP A 1 130 ? -20.205 3.870 18.688 1.00 84.31 130 ASP A O 1
ATOM 1075 N N . THR A 1 131 ? -21.634 4.319 17.015 1.00 89.06 131 THR A N 1
ATOM 1076 C CA . THR A 1 131 ? -22.790 3.634 17.593 1.00 89.06 131 THR A CA 1
ATOM 1077 C C . THR A 1 131 ? -22.624 2.114 17.567 1.00 89.06 131 THR A C 1
ATOM 1079 O O . THR A 1 131 ? -23.156 1.420 18.438 1.00 89.06 131 THR A O 1
ATOM 1082 N N . GLU A 1 132 ? -21.887 1.590 16.591 1.00 89.38 132 GLU A N 1
ATOM 1083 C CA . GLU A 1 132 ? -21.735 0.155 16.370 1.00 89.38 132 GLU A CA 1
ATOM 1084 C C . GLU A 1 132 ? -20.744 -0.427 17.380 1.00 89.38 132 GLU A C 1
ATOM 1086 O O . GLU A 1 132 ? -21.114 -1.320 18.148 1.00 89.38 132 GLU A O 1
ATOM 1091 N N . SER A 1 133 ? -19.573 0.199 17.528 1.00 86.69 133 SER A N 1
ATOM 1092 C CA . SER A 1 133 ? -18.602 -0.148 18.575 1.00 86.69 133 SER A CA 1
ATOM 1093 C C . SER A 1 133 ? -19.193 -0.027 19.983 1.00 86.69 133 SER A C 1
ATOM 1095 O O . SER A 1 133 ? -18.944 -0.873 20.848 1.00 86.69 133 SER A O 1
ATOM 1097 N N . ALA A 1 134 ? -20.015 1.002 20.232 1.00 89.00 134 ALA A N 1
ATOM 1098 C CA . ALA A 1 134 ? -20.697 1.171 21.515 1.00 89.00 134 ALA A CA 1
ATOM 1099 C C . ALA A 1 134 ? -21.666 0.018 21.802 1.00 89.00 134 ALA A C 1
ATOM 1101 O O . ALA A 1 134 ? -21.690 -0.527 22.912 1.00 89.00 134 ALA A O 1
ATOM 1102 N N . ARG A 1 135 ? -22.456 -0.372 20.797 1.00 92.31 135 ARG A N 1
ATOM 1103 C CA . ARG A 1 135 ? -23.400 -1.485 20.895 1.00 92.31 135 ARG A CA 1
ATOM 1104 C C . ARG A 1 135 ? -22.677 -2.799 21.141 1.00 92.31 135 ARG A C 1
ATOM 1106 O O . ARG A 1 135 ? -23.043 -3.511 22.074 1.00 92.31 135 ARG A O 1
ATOM 1113 N N . GLU A 1 136 ? -21.661 -3.119 20.350 1.00 92.44 136 GLU A N 1
ATOM 1114 C CA . GLU A 1 136 ? -20.892 -4.357 20.497 1.00 92.44 136 GLU A CA 1
ATOM 1115 C C . GLU A 1 136 ? -20.251 -4.463 21.877 1.00 92.44 136 GLU A C 1
ATOM 1117 O O . GLU A 1 136 ? -20.397 -5.485 22.556 1.00 92.44 136 GLU A O 1
ATOM 1122 N N . TRP A 1 137 ? -19.614 -3.384 22.340 1.00 91.69 137 TRP A N 1
ATOM 1123 C CA . TRP A 1 137 ? -18.974 -3.366 23.647 1.00 91.69 137 TRP A CA 1
ATOM 1124 C C . TRP A 1 137 ? -19.994 -3.583 24.770 1.00 91.69 137 TRP A C 1
ATOM 1126 O O . TRP A 1 137 ? -19.822 -4.510 25.562 1.00 91.69 137 TRP A O 1
ATOM 1136 N N . ILE A 1 138 ? -21.094 -2.820 24.807 1.00 92.12 138 ILE A N 1
ATOM 1137 C CA . ILE A 1 138 ? -22.135 -2.956 25.844 1.00 92.12 138 ILE A CA 1
ATOM 1138 C C . ILE A 1 138 ? -22.786 -4.343 25.812 1.00 92.12 138 ILE A C 1
ATOM 1140 O O . ILE A 1 138 ? -22.947 -4.968 26.861 1.00 92.12 138 ILE A O 1
ATOM 1144 N N . MET A 1 139 ? -23.118 -4.863 24.628 1.00 93.06 139 MET A N 1
ATOM 1145 C CA . MET A 1 139 ? -23.690 -6.206 24.479 1.00 93.06 139 MET A CA 1
ATOM 1146 C C . MET A 1 139 ? -22.718 -7.287 24.963 1.00 93.06 139 MET A C 1
ATOM 1148 O O . MET A 1 139 ? -23.143 -8.257 25.590 1.00 93.06 139 MET A O 1
ATOM 1152 N N . SER A 1 140 ? -21.416 -7.127 24.706 1.00 93.06 140 SER A N 1
ATOM 1153 C CA . SER A 1 140 ? -20.395 -8.061 25.187 1.00 93.06 140 SER A CA 1
ATOM 1154 C C . SER A 1 140 ? -20.275 -8.052 26.714 1.00 93.06 140 SER A C 1
ATOM 1156 O O . SER A 1 140 ? -20.175 -9.120 27.314 1.00 93.06 140 SER A O 1
ATOM 1158 N N . GLN A 1 141 ? -20.343 -6.879 27.354 1.00 92.12 141 GLN A N 1
ATOM 1159 C CA . GLN A 1 141 ? -20.260 -6.759 28.813 1.00 92.12 141 GLN A CA 1
ATOM 1160 C C . GLN A 1 141 ? -21.506 -7.331 29.495 1.00 92.12 141 GLN A C 1
ATOM 1162 O O . GLN A 1 141 ? -21.392 -8.122 30.426 1.00 92.12 141 GLN A O 1
ATOM 1167 N N . LEU A 1 142 ? -22.695 -7.036 28.966 1.00 92.38 142 LEU A N 1
ATOM 1168 C CA . LEU A 1 142 ? -23.946 -7.590 29.487 1.00 92.38 142 LEU A CA 1
ATOM 1169 C C . LEU A 1 142 ? -24.000 -9.122 29.375 1.00 92.38 142 LEU A C 1
ATOM 1171 O O . LEU A 1 142 ? -24.505 -9.777 30.283 1.00 92.38 142 LEU A O 1
ATOM 1175 N N . LYS A 1 143 ? -23.453 -9.705 28.297 1.00 92.75 143 LYS A N 1
ATOM 1176 C CA . LYS A 1 143 ? -23.295 -11.164 28.170 1.00 92.75 143 LYS A CA 1
ATOM 1177 C C . LYS A 1 143 ? -22.317 -11.728 29.203 1.00 92.75 143 LYS A C 1
ATOM 1179 O O . LYS A 1 143 ? -22.616 -12.753 29.806 1.00 92.75 143 LYS A O 1
ATOM 1184 N N . LYS A 1 144 ? -21.173 -11.067 29.427 1.00 91.75 144 LYS A N 1
ATOM 1185 C CA . LYS A 1 144 ? -20.194 -11.474 30.454 1.00 91.75 144 LYS A CA 1
ATOM 1186 C C . LYS A 1 144 ? -20.808 -11.482 31.854 1.00 91.75 144 LYS A C 1
ATOM 1188 O O . LYS A 1 144 ? -20.581 -12.421 32.607 1.00 91.75 144 LYS A O 1
ATOM 1193 N N . ASP A 1 145 ? -21.645 -10.495 32.156 1.00 90.75 145 ASP A N 1
ATOM 1194 C CA . ASP A 1 145 ? -22.339 -10.379 33.442 1.00 90.75 145 ASP A CA 1
ATOM 1195 C C . ASP A 1 145 ? -23.607 -11.249 33.544 1.00 90.75 145 ASP A C 1
ATOM 1197 O O . ASP A 1 145 ? -24.320 -11.176 34.543 1.00 90.75 145 ASP A O 1
ATOM 1201 N N . SER A 1 146 ? -23.915 -12.073 32.532 1.00 89.69 146 SER A N 1
ATOM 1202 C CA . SER A 1 146 ? -25.143 -12.890 32.466 1.00 89.69 146 SER A CA 1
ATOM 1203 C C . SER A 1 146 ? -26.440 -12.073 32.596 1.00 89.69 146 SER A C 1
ATOM 1205 O O . SER A 1 146 ? -27.456 -12.543 33.108 1.00 89.69 146 SER A O 1
ATOM 1207 N N . LEU A 1 147 ? -26.415 -10.821 32.133 1.00 84.94 147 LEU A N 1
ATOM 1208 C CA . LEU A 1 147 ? -27.543 -9.888 32.168 1.00 84.94 147 LEU A CA 1
ATOM 1209 C C . LEU A 1 147 ? -28.339 -9.852 30.857 1.00 84.94 147 LEU A C 1
ATOM 1211 O O . LEU A 1 147 ? -29.360 -9.157 30.795 1.00 84.94 147 LEU A O 1
ATOM 1215 N N . LEU A 1 148 ? -27.900 -10.584 29.833 1.00 79.19 148 LEU A N 1
ATOM 1216 C CA . LEU A 1 148 ? -28.574 -10.770 28.547 1.00 79.19 148 LEU A CA 1
ATOM 1217 C C . LEU A 1 148 ? -28.946 -12.228 28.327 1.00 79.19 148 LEU A C 1
ATOM 1219 O O . LEU A 1 148 ? -28.042 -13.078 28.457 1.00 79.19 148 LEU A O 1
#

Sequence (148 aa):
MIQKSRLTTTLDADLKYMFESVKSPDASYSKLLEDAVKDYIKSVSPEALLKHDIECLEQTLVQ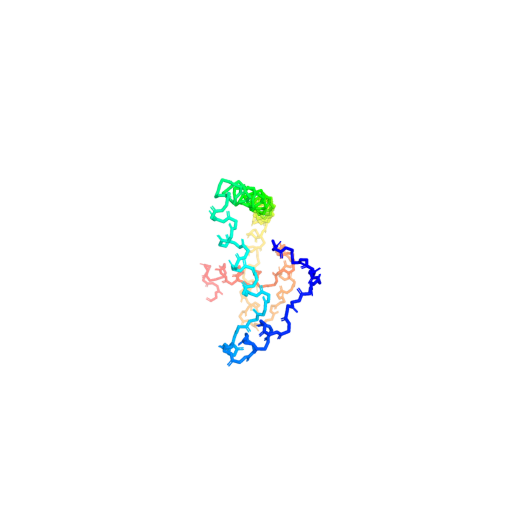KKTELEELEIMSHRQKKLEDFQKAQLEKFMPERVSKYDKFKNSLSTQVKKGTIDWKLVAKVYYFQDDTESAREWIMSQLKKDSLL

Foldseek 3Di:
DDDDDDDDDDDDPVVVVVCVVPPDPPDDPVVVCVVVVVVVCCVPPVPVVVVVVVVVVVVVVVVVVVVVVVVVVVVVVVVVVVVVVVVVVVVLVVVLVVVCVVCVLVVLVCVVVVNDDLQVQCVSSVVVSPSPVSVVVSVVVCVVVVSD

Radius of gyration: 34.82 Å; chains: 1; bounding box: 65×24×92 Å

pLDDT: mean 85.25, std 7.74, range [40.16, 94.5]

Organism: NCBI:txid38026